Protein AF-A0A1H4CSU4-F1 (afdb_monomer)

pLDDT: mean 76.51, std 14.13, range [42.75, 90.69]

Organism: NCBI:txid525918

Radius of gyration: 13.72 Å; Cα contacts (8 Å, |Δi|>4): 28; chains: 1; bounding box: 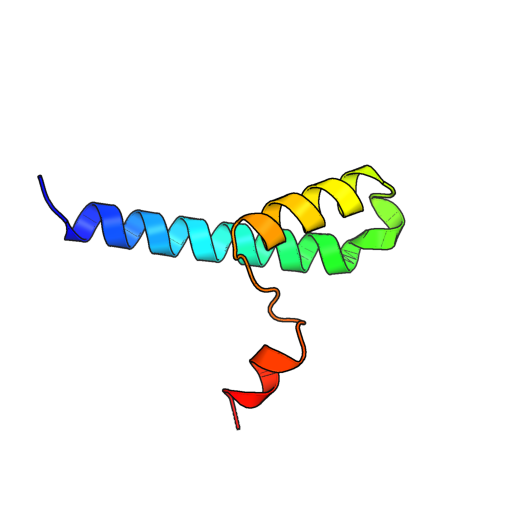39×17×32 Å

Solvent-accessible surface area (backbone atoms only — not comparable to full-atom values): 3528 Å² total; per-residue (Å²): 134,68,68,71,59,57,52,54,48,54,51,51,53,52,52,52,52,24,53,50,44,43,52,42,63,75,43,36,80,81,43,45,71,63,32,54,52,51,49,48,54,42,44,77,70,69,45,60,43,80,80,41,74,78,54,62,71,75,77,112

Structure (mmCIF, N/CA/C/O backbone):
data_AF-A0A1H4CSU4-F1
#
_entry.id   AF-A0A1H4CSU4-F1
#
loop_
_atom_site.group_PDB
_atom_site.id
_atom_site.type_symbol
_atom_site.label_atom_id
_atom_site.label_alt_id
_atom_site.label_comp_id
_atom_site.label_asym_id
_atom_site.label_entity_id
_atom_site.label_seq_id
_atom_site.pdbx_PDB_ins_code
_atom_site.Cartn_x
_atom_site.Cartn_y
_atom_site.Cartn_z
_atom_site.occupancy
_atom_site.B_iso_or_equiv
_atom_site.auth_seq_id
_atom_site.auth_comp_id
_atom_site.auth_asym_id
_atom_site.auth_atom_id
_atom_site.pdbx_PDB_model_num
ATOM 1 N N . MET A 1 1 ? -25.923 -5.375 17.818 1.00 51.59 1 MET A N 1
ATOM 2 C CA . MET A 1 1 ? -25.027 -5.347 16.638 1.00 51.59 1 MET A CA 1
ATOM 3 C C . MET A 1 1 ? -23.615 -5.729 17.091 1.00 51.59 1 MET A C 1
ATOM 5 O O . MET A 1 1 ? -23.044 -5.049 17.935 1.00 51.59 1 MET A O 1
ATOM 9 N N . ASN A 1 2 ? -23.117 -6.899 16.677 1.00 55.44 2 ASN A N 1
ATOM 10 C CA . ASN A 1 2 ? -21.980 -7.584 17.310 1.00 55.44 2 ASN A CA 1
ATOM 11 C C . ASN A 1 2 ? -20.617 -6.960 16.949 1.00 55.44 2 ASN A C 1
ATOM 13 O O . ASN A 1 2 ? -20.068 -7.231 15.883 1.00 55.44 2 ASN A O 1
ATOM 17 N N . ARG A 1 3 ? -20.021 -6.200 17.880 1.00 60.19 3 ARG A N 1
ATOM 18 C CA . ARG A 1 3 ? -18.693 -5.555 17.742 1.00 60.19 3 ARG A CA 1
ATOM 19 C C . ARG A 1 3 ? -17.560 -6.515 17.334 1.00 60.19 3 ARG A C 1
ATOM 21 O O . ARG A 1 3 ? -16.617 -6.098 16.672 1.00 60.19 3 ARG A O 1
ATOM 28 N N . ARG A 1 4 ? -17.665 -7.804 17.682 1.00 62.62 4 ARG A N 1
ATOM 29 C CA . ARG A 1 4 ? -16.666 -8.840 17.347 1.00 62.62 4 ARG A CA 1
ATOM 30 C C . ARG A 1 4 ? -16.607 -9.174 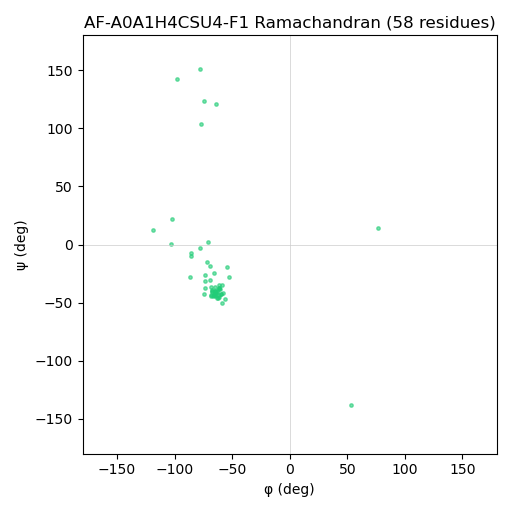15.851 1.00 62.62 4 ARG A C 1
ATOM 32 O O . ARG A 1 4 ? -15.539 -9.518 15.360 1.00 62.62 4 ARG A O 1
ATOM 39 N N . LEU A 1 5 ? -17.729 -9.063 15.133 1.00 60.66 5 LEU A N 1
ATOM 40 C CA . LEU A 1 5 ? -17.774 -9.320 13.688 1.00 60.66 5 LEU A CA 1
ATOM 41 C C . LEU A 1 5 ? -17.125 -8.173 12.907 1.00 60.66 5 LEU A C 1
ATOM 43 O O . LEU A 1 5 ? -16.315 -8.425 12.024 1.00 60.66 5 LEU A O 1
ATOM 47 N N . LEU A 1 6 ? -17.403 -6.929 13.310 1.00 60.62 6 LEU A N 1
ATOM 48 C CA . LEU A 1 6 ? -16.803 -5.730 12.717 1.00 60.62 6 LEU A CA 1
ATOM 49 C C . LEU A 1 6 ? -15.277 -5.727 12.881 1.00 60.62 6 LEU A C 1
ATOM 51 O O . LEU A 1 6 ? -14.559 -5.524 11.912 1.00 60.62 6 LEU A O 1
ATOM 55 N N . ALA A 1 7 ? -14.776 -6.049 14.079 1.00 60.06 7 ALA A N 1
ATOM 56 C CA . ALA A 1 7 ? -13.337 -6.115 14.337 1.00 60.06 7 ALA A CA 1
ATOM 57 C C . ALA A 1 7 ? -12.621 -7.178 13.482 1.00 60.06 7 ALA A C 1
ATOM 59 O O . ALA A 1 7 ? -11.507 -6.950 13.014 1.00 60.06 7 ALA A O 1
ATOM 60 N N . ARG A 1 8 ? -13.259 -8.334 13.253 1.00 61.09 8 ARG A N 1
ATOM 61 C CA . ARG A 1 8 ? -12.698 -9.414 12.427 1.00 61.09 8 ARG A CA 1
ATOM 62 C C . ARG A 1 8 ? -12.614 -9.017 10.952 1.00 61.09 8 ARG A C 1
ATOM 64 O O . ARG A 1 8 ? -11.639 -9.363 10.289 1.00 61.09 8 ARG A O 1
ATOM 71 N N . ASP A 1 9 ? -13.598 -8.264 10.472 1.00 70.44 9 ASP A N 1
ATOM 72 C CA . ASP A 1 9 ? -13.606 -7.726 9.113 1.00 70.44 9 ASP A CA 1
ATOM 73 C C . ASP A 1 9 ? -12.519 -6.656 8.933 1.00 70.44 9 ASP A C 1
ATOM 75 O O . ASP A 1 9 ? -11.713 -6.740 8.010 1.00 70.44 9 ASP A O 1
ATOM 79 N N . SER A 1 10 ? -12.381 -5.742 9.899 1.00 70.56 10 SER A N 1
ATOM 80 C CA . SER A 1 10 ? -11.333 -4.711 9.893 1.00 70.56 10 SER A CA 1
ATOM 81 C C . SER A 1 10 ? -9.916 -5.293 9.898 1.00 70.56 10 SER A C 1
ATOM 83 O O . SER A 1 10 ? -9.031 -4.778 9.218 1.00 70.56 10 SER A O 1
ATOM 85 N N . VAL A 1 11 ? -9.679 -6.382 10.639 1.00 76.62 11 VAL A N 1
ATOM 86 C CA . VAL A 1 11 ? -8.377 -7.072 10.641 1.00 76.62 11 VAL A CA 1
ATOM 87 C C . VAL A 1 11 ? -8.096 -7.706 9.281 1.00 76.62 11 VAL A C 1
ATOM 89 O O . VAL A 1 11 ? -6.995 -7.553 8.755 1.00 76.62 11 VAL A O 1
ATOM 92 N N . ARG A 1 12 ? -9.086 -8.377 8.682 1.00 78.38 12 ARG A N 1
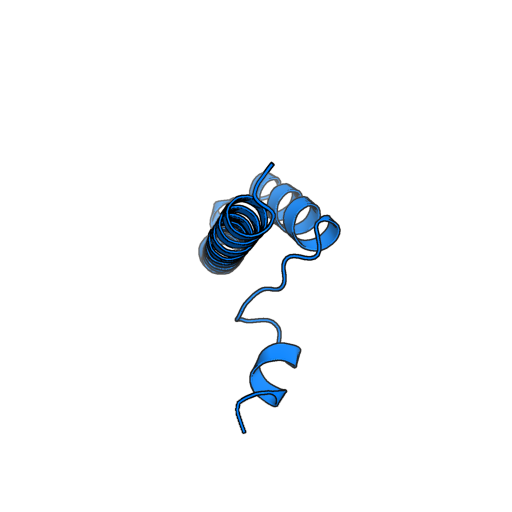ATOM 93 C CA . ARG A 1 12 ? -8.936 -8.994 7.359 1.00 78.38 12 ARG A CA 1
ATOM 94 C C . ARG A 1 12 ? -8.656 -7.947 6.284 1.00 78.38 12 ARG A C 1
ATOM 96 O O . ARG A 1 12 ? -7.721 -8.123 5.513 1.00 78.38 12 ARG A O 1
ATOM 103 N N . GLN A 1 13 ? -9.406 -6.846 6.281 1.00 81.81 13 GLN A N 1
ATOM 104 C CA . GLN A 1 13 ? -9.192 -5.728 5.362 1.00 81.81 13 GLN A CA 1
ATOM 105 C C . GLN A 1 13 ? -7.783 -5.144 5.500 1.00 81.81 13 GLN A C 1
ATOM 107 O O . GLN A 1 13 ? -7.120 -4.896 4.496 1.00 81.81 13 GLN A O 1
ATOM 112 N N . ARG A 1 14 ? -7.287 -4.995 6.734 1.00 83.12 14 ARG A N 1
ATOM 113 C CA . ARG A 1 14 ? -5.932 -4.499 6.990 1.00 83.12 14 ARG A CA 1
ATOM 114 C C . ARG A 1 14 ? -4.852 -5.438 6.453 1.00 83.12 14 ARG A C 1
ATOM 116 O O . ARG A 1 14 ? -3.903 -4.963 5.840 1.00 83.12 14 ARG A O 1
ATOM 123 N N . ILE A 1 15 ? -5.012 -6.750 6.645 1.00 84.75 15 ILE A N 1
ATOM 124 C CA . ILE A 1 15 ? -4.087 -7.762 6.107 1.00 84.75 15 ILE A CA 1
ATOM 125 C C . ILE A 1 15 ? -4.089 -7.722 4.577 1.00 84.75 15 ILE A C 1
ATOM 127 O O . ILE A 1 15 ? -3.029 -7.698 3.960 1.00 84.75 15 ILE A O 1
ATOM 131 N N . THR A 1 16 ? -5.268 -7.666 3.955 1.00 87.19 16 THR A N 1
ATOM 132 C CA . THR A 1 16 ? -5.390 -7.582 2.495 1.00 87.19 16 THR A CA 1
ATOM 133 C C . THR A 1 16 ? -4.749 -6.311 1.941 1.00 87.19 16 THR A C 1
ATOM 135 O O . THR A 1 16 ? -4.014 -6.381 0.961 1.00 87.19 16 THR A O 1
ATOM 138 N N . ALA A 1 17 ? -4.972 -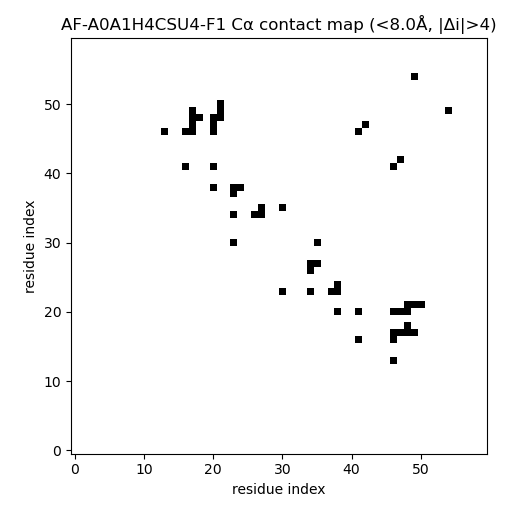5.163 2.581 1.00 86.44 17 ALA A N 1
ATOM 139 C CA . ALA A 1 17 ? -4.375 -3.901 2.163 1.00 86.44 17 ALA A CA 1
ATOM 140 C C . ALA A 1 17 ? -2.843 -3.910 2.305 1.00 86.44 17 ALA A C 1
ATOM 142 O O . ALA A 1 17 ? -2.143 -3.376 1.448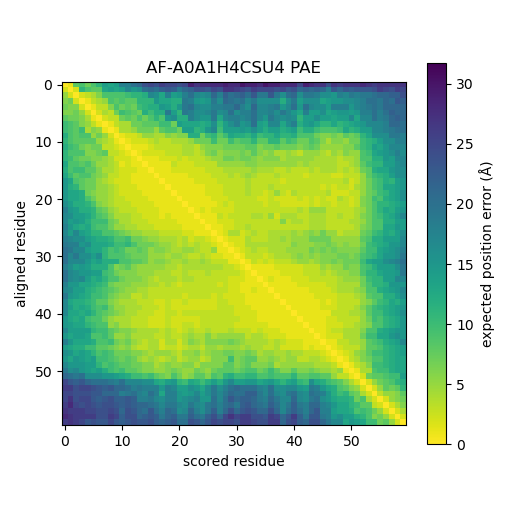 1.00 86.44 17 ALA A O 1
ATOM 143 N N . GLN A 1 18 ? -2.320 -4.555 3.351 1.00 87.12 18 GLN A N 1
ATOM 144 C CA . GLN A 1 18 ? -0.880 -4.700 3.557 1.00 87.12 18 GLN A CA 1
ATOM 145 C C . GLN A 1 18 ? -0.237 -5.616 2.507 1.00 87.12 18 GLN A C 1
ATOM 147 O O . GLN A 1 18 ? 0.769 -5.236 1.920 1.00 87.12 18 GLN A O 1
ATOM 152 N N . LEU A 1 19 ? -0.858 -6.755 2.183 1.00 88.50 19 LEU A N 1
ATOM 153 C CA . LEU A 1 19 ? -0.397 -7.633 1.098 1.00 88.50 19 LEU A CA 1
ATOM 154 C C . LEU A 1 19 ? -0.415 -6.932 -0.267 1.00 88.50 19 LEU A C 1
ATOM 156 O O . LEU A 1 19 ? 0.488 -7.130 -1.076 1.00 88.50 19 LEU A O 1
ATOM 160 N N . LEU A 1 20 ? -1.426 -6.095 -0.516 1.00 87.75 20 LEU A N 1
ATOM 161 C CA . LEU A 1 20 ? -1.503 -5.293 -1.734 1.00 87.75 20 LEU A CA 1
ATOM 162 C C . LEU A 1 20 ? -0.356 -4.277 -1.803 1.00 87.75 20 LEU A C 1
ATOM 164 O O . LEU A 1 20 ? 0.280 -4.152 -2.845 1.00 87.75 20 LEU A O 1
ATOM 168 N N . LEU A 1 21 ? -0.068 -3.584 -0.697 1.00 88.12 21 LEU A N 1
ATOM 169 C CA . LEU A 1 21 ? 1.044 -2.637 -0.607 1.00 88.12 21 LEU A CA 1
ATOM 170 C C . LEU A 1 21 ? 2.403 -3.325 -0.803 1.00 88.12 21 LEU A C 1
ATOM 172 O O . LEU A 1 21 ? 3.262 -2.798 -1.505 1.00 88.12 21 LEU A O 1
ATOM 176 N N . ASP A 1 22 ? 2.577 -4.515 -0.232 1.00 87.62 22 ASP A N 1
ATOM 177 C CA . ASP A 1 22 ? 3.794 -5.313 -0.386 1.00 87.62 22 ASP A CA 1
ATOM 178 C C . ASP A 1 22 ? 3.975 -5.769 -1.846 1.00 87.62 22 ASP A C 1
ATOM 180 O O . ASP A 1 22 ? 5.059 -5.624 -2.409 1.00 87.62 22 ASP A O 1
ATOM 184 N N . GLY A 1 23 ? 2.906 -6.227 -2.508 1.00 87.75 23 GLY A N 1
ATOM 185 C CA . GLY A 1 23 ? 2.931 -6.545 -3.940 1.00 87.75 23 GLY A CA 1
ATOM 186 C C . GLY A 1 23 ? 3.222 -5.325 -4.820 1.00 87.75 23 GLY A C 1
ATOM 187 O O . GLY A 1 23 ? 4.010 -5.409 -5.759 1.00 87.75 23 GLY A O 1
ATOM 188 N N . LEU A 1 24 ? 2.650 -4.165 -4.490 1.00 88.31 24 LEU A N 1
ATOM 189 C CA . LEU A 1 24 ? 2.916 -2.905 -5.191 1.00 88.31 24 LEU A CA 1
ATOM 190 C C . LEU A 1 24 ? 4.377 -2.482 -5.097 1.00 88.31 24 LEU A C 1
ATOM 192 O O . LEU A 1 24 ? 4.915 -1.965 -6.072 1.00 88.31 24 LEU A O 1
ATOM 196 N N . MET A 1 25 ? 5.023 -2.708 -3.952 1.00 84.44 25 MET A N 1
ATOM 197 C CA . MET A 1 25 ? 6.452 -2.442 -3.808 1.00 84.44 25 MET A CA 1
ATOM 198 C C . MET A 1 25 ? 7.301 -3.342 -4.703 1.00 84.44 25 MET A C 1
ATOM 200 O O . MET A 1 25 ? 8.260 -2.853 -5.299 1.00 84.44 25 MET A O 1
ATOM 204 N N . LEU A 1 26 ? 6.935 -4.621 -4.833 1.00 86.38 26 LEU A N 1
ATOM 205 C CA . LEU A 1 26 ? 7.652 -5.577 -5.680 1.00 86.38 26 LEU A CA 1
ATOM 206 C C . LEU A 1 26 ? 7.563 -5.211 -7.167 1.00 86.38 26 LEU A C 1
ATOM 208 O O . LEU A 1 26 ? 8.569 -5.269 -7.865 1.00 86.38 26 LEU A O 1
ATOM 212 N N . TYR A 1 27 ? 6.390 -4.778 -7.633 1.00 84.94 27 TYR A N 1
ATOM 213 C CA . TYR A 1 27 ? 6.136 -4.440 -9.042 1.00 84.94 27 TYR A CA 1
ATOM 214 C C . TYR A 1 27 ? 6.122 -2.929 -9.310 1.00 84.94 27 TYR A C 1
ATOM 216 O O . TYR A 1 27 ? 5.535 -2.455 -10.283 1.00 84.94 27 TYR A O 1
ATOM 224 N N . ARG A 1 28 ? 6.751 -2.131 -8.438 1.00 79.75 28 ARG A N 1
ATOM 225 C CA . ARG A 1 28 ? 6.681 -0.662 -8.500 1.00 79.75 28 ARG A CA 1
ATOM 226 C C . ARG A 1 28 ? 7.186 -0.094 -9.827 1.00 79.75 28 ARG A C 1
ATOM 228 O O . ARG A 1 28 ? 6.678 0.929 -10.279 1.00 79.75 28 ARG A O 1
ATOM 235 N N . GLN A 1 29 ? 8.198 -0.725 -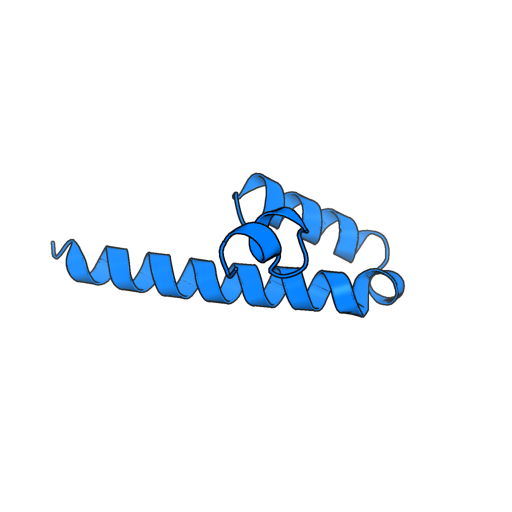10.421 1.00 80.06 29 GLN A N 1
ATOM 236 C CA . GLN A 1 29 ? 8.762 -0.292 -11.701 1.00 80.06 29 GLN A CA 1
ATOM 237 C C . GLN A 1 29 ? 7.831 -0.627 -12.873 1.00 80.06 29 GLN A C 1
ATOM 239 O O . GLN A 1 29 ? 7.662 0.207 -13.758 1.00 80.06 29 GLN A O 1
ATOM 244 N N . ASP A 1 30 ? 7.163 -1.782 -12.831 1.00 88.06 30 ASP A N 1
ATOM 245 C CA . ASP A 1 30 ? 6.232 -2.236 -13.870 1.00 88.06 30 ASP A CA 1
ATOM 246 C C . ASP A 1 30 ? 4.900 -1.472 -13.858 1.00 88.06 30 ASP A C 1
ATOM 248 O O . ASP A 1 30 ? 4.274 -1.269 -14.896 1.00 88.06 30 ASP A O 1
ATOM 252 N N . LEU A 1 31 ? 4.458 -1.021 -12.681 1.00 83.94 31 LEU A N 1
ATOM 253 C CA . LEU A 1 31 ? 3.160 -0.361 -12.495 1.00 83.94 31 LEU A CA 1
ATOM 254 C C . LEU A 1 31 ? 3.175 1.150 -12.773 1.00 83.94 31 LEU A C 1
ATOM 256 O O . LEU A 1 31 ? 2.118 1.791 -12.761 1.00 83.94 31 LEU A O 1
ATOM 260 N N . GLY A 1 32 ? 4.354 1.732 -13.003 1.00 87.62 32 GLY A N 1
ATOM 261 C CA . GLY A 1 32 ? 4.509 3.141 -13.355 1.00 87.62 32 GLY A CA 1
ATOM 262 C C . GLY A 1 32 ? 3.828 4.097 -12.366 1.00 87.62 32 GLY A C 1
ATOM 263 O O . GLY A 1 32 ? 3.900 3.935 -11.145 1.00 87.62 32 GLY A O 1
ATOM 264 N N . ASP A 1 33 ? 3.162 5.130 -12.881 1.00 88.75 33 ASP A N 1
ATOM 265 C CA . ASP A 1 33 ? 2.539 6.162 -12.042 1.00 88.75 33 ASP A CA 1
ATOM 266 C C . ASP A 1 33 ? 1.268 5.689 -11.327 1.00 88.75 33 ASP A C 1
ATOM 268 O O . ASP A 1 33 ? 0.965 6.176 -10.235 1.00 88.75 33 ASP A O 1
ATOM 272 N N . LEU A 1 34 ? 0.566 4.697 -11.880 1.00 83.69 34 LEU A N 1
ATOM 273 C CA . LEU A 1 34 ? -0.624 4.121 -11.254 1.00 83.69 34 LEU A CA 1
ATOM 274 C C . LEU A 1 34 ? -0.253 3.356 -9.975 1.00 83.69 34 LEU A C 1
ATOM 276 O O . LEU A 1 34 ? -0.913 3.505 -8.946 1.00 83.69 34 LEU A O 1
ATOM 280 N N . GLY A 1 35 ? 0.869 2.628 -10.002 1.00 86.31 35 GLY A N 1
ATOM 281 C CA . GLY A 1 35 ? 1.440 1.989 -8.814 1.00 86.31 35 GLY A CA 1
ATOM 282 C C . GLY A 1 35 ? 1.797 2.995 -7.717 1.00 86.31 35 GLY A C 1
ATOM 283 O O . GLY A 1 35 ? 1.468 2.779 -6.552 1.00 86.31 35 GLY A O 1
ATOM 284 N N . LYS A 1 36 ? 2.389 4.143 -8.080 1.00 87.12 36 LYS A N 1
ATOM 285 C CA . LYS A 1 36 ? 2.722 5.216 -7.121 1.00 87.12 36 LYS A CA 1
ATOM 286 C C . LYS A 1 36 ? 1.479 5.846 -6.489 1.00 87.12 36 LYS A C 1
ATOM 288 O O . LYS A 1 36 ? 1.492 6.158 -5.299 1.00 87.12 36 LYS A O 1
ATOM 293 N N . GLN A 1 37 ? 0.420 6.061 -7.272 1.00 90.00 37 GLN A N 1
ATOM 294 C CA . GLN A 1 37 ? -0.841 6.609 -6.762 1.00 90.00 37 GLN A CA 1
ATOM 295 C C . GLN A 1 37 ? -1.510 5.638 -5.787 1.00 90.00 37 GLN A C 1
ATOM 297 O O . GLN A 1 37 ? -1.946 6.052 -4.713 1.00 90.00 37 GLN A O 1
ATOM 302 N N . LEU A 1 38 ? -1.529 4.345 -6.117 1.00 86.00 38 LEU A N 1
ATOM 303 C CA . LEU A 1 38 ? -2.095 3.323 -5.244 1.00 86.00 38 LEU A CA 1
ATOM 304 C C . LEU A 1 38 ? -1.272 3.141 -3.957 1.00 86.00 38 LEU A C 1
ATOM 306 O O . LEU A 1 38 ? -1.850 3.038 -2.878 1.00 86.00 38 LEU A O 1
ATOM 310 N N . GLU A 1 39 ? 0.063 3.191 -4.039 1.00 89.56 39 GLU A N 1
ATOM 311 C CA . GLU A 1 39 ? 0.941 3.219 -2.861 1.00 89.56 39 GLU A CA 1
ATOM 312 C 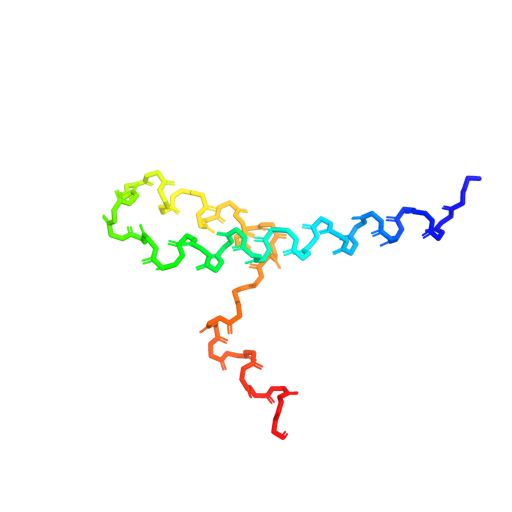C . GLU A 1 39 ? 0.591 4.398 -1.937 1.00 89.56 39 GLU A C 1
ATOM 314 O O . GLU A 1 39 ? 0.443 4.212 -0.727 1.00 89.56 39 GLU A O 1
ATOM 319 N N . ARG A 1 40 ? 0.408 5.605 -2.496 1.00 90.38 40 ARG A N 1
ATOM 320 C CA . ARG A 1 40 ? 0.006 6.794 -1.728 1.00 90.38 40 ARG A CA 1
ATOM 321 C C . ARG A 1 40 ? -1.324 6.595 -1.016 1.00 90.38 40 ARG A C 1
ATOM 323 O O . ARG A 1 40 ? -1.374 6.805 0.190 1.00 90.38 40 ARG A O 1
ATOM 330 N N . LEU A 1 41 ? -2.356 6.140 -1.725 1.00 90.62 41 LEU A N 1
ATOM 331 C CA . LEU A 1 41 ? -3.685 5.927 -1.143 1.00 90.62 41 LEU A CA 1
ATOM 332 C C . LEU A 1 41 ? -3.652 4.921 0.014 1.00 90.62 41 LEU A C 1
ATOM 334 O O . LEU A 1 41 ? -4.263 5.145 1.058 1.00 90.62 41 LEU A O 1
ATOM 338 N N . LEU A 1 42 ? -2.904 3.824 -0.139 1.00 88.19 42 LEU A N 1
ATOM 339 C CA . LEU A 1 42 ? -2.755 2.824 0.920 1.00 88.19 42 LEU A CA 1
ATOM 340 C C . LEU A 1 42 ? -2.031 3.406 2.143 1.00 88.19 42 LEU A C 1
ATOM 342 O O . LEU A 1 42 ? -2.461 3.189 3.278 1.00 88.19 42 LEU A O 1
ATOM 346 N N . ARG A 1 43 ? -0.972 4.194 1.931 1.00 87.38 43 ARG A N 1
ATOM 347 C CA . ARG A 1 43 ? -0.227 4.854 3.014 1.00 87.38 43 ARG A CA 1
ATOM 348 C C . ARG A 1 43 ? -1.042 5.938 3.720 1.00 87.38 43 ARG A C 1
ATOM 350 O O . ARG A 1 43 ? 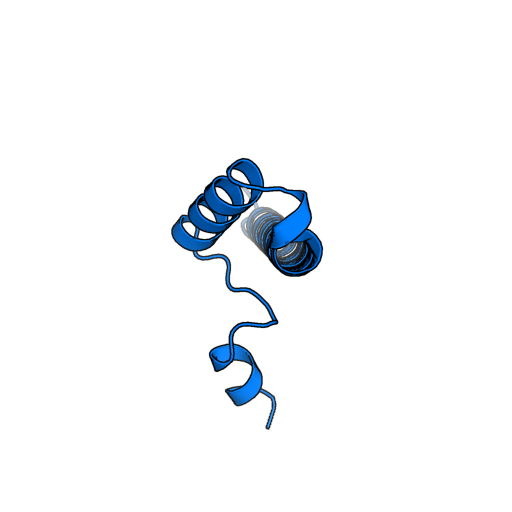-0.997 6.010 4.946 1.00 87.38 43 ARG A O 1
ATOM 357 N N . GLU A 1 44 ? -1.809 6.738 2.983 1.00 90.69 44 GLU A N 1
ATOM 358 C CA . GLU A 1 44 ? -2.759 7.718 3.535 1.00 90.69 44 GLU A CA 1
ATOM 359 C C . GLU A 1 44 ? -3.843 7.029 4.376 1.00 90.69 44 GLU A C 1
ATOM 361 O O . GLU A 1 44 ? -4.217 7.524 5.437 1.00 90.69 44 GLU A O 1
ATOM 366 N N . GLY A 1 45 ? -4.262 5.825 3.972 1.00 85.38 45 GLY A N 1
ATOM 367 C CA . GLY A 1 45 ? -5.126 4.936 4.754 1.00 85.38 45 GLY A CA 1
ATOM 368 C C . GLY A 1 45 ? -4.459 4.290 5.979 1.00 85.38 45 GLY A C 1
ATOM 369 O O . GLY A 1 45 ? -5.087 3.482 6.664 1.00 85.38 45 GLY A O 1
ATOM 370 N N . GLY A 1 46 ? -3.194 4.608 6.275 1.00 86.00 46 GLY A N 1
ATOM 371 C CA . GLY A 1 46 ? -2.453 4.084 7.425 1.00 86.00 46 GLY A CA 1
ATOM 372 C C . GLY A 1 46 ? -1.959 2.642 7.261 1.00 86.00 46 GLY A C 1
ATOM 373 O O . GLY A 1 46 ? -1.554 2.009 8.246 1.00 86.00 46 GLY A O 1
ATOM 374 N N . VAL A 1 47 ? -1.984 2.108 6.037 1.00 86.75 47 VAL A N 1
ATOM 375 C CA . VAL A 1 47 ? -1.416 0.799 5.710 1.00 86.75 47 VAL A CA 1
ATOM 376 C C . VAL A 1 47 ? 0.103 0.933 5.692 1.00 86.75 47 VAL A C 1
ATOM 378 O O . VAL A 1 47 ? 0.666 1.775 4.993 1.00 86.75 47 VAL A O 1
ATOM 381 N N . LYS A 1 48 ? 0.777 0.111 6.496 1.00 83.25 48 LYS A N 1
ATOM 382 C CA . LYS A 1 48 ? 2.239 0.027 6.520 1.00 83.25 48 LYS A CA 1
ATOM 383 C C . LYS A 1 48 ? 2.661 -1.155 5.669 1.00 83.25 48 LYS A C 1
ATOM 385 O O . LYS A 1 48 ? 1.969 -2.166 5.680 1.00 83.25 48 LYS A O 1
ATOM 390 N N . SER A 1 49 ? 3.764 -1.022 4.945 1.00 80.00 49 SER A N 1
ATOM 391 C CA . SER A 1 49 ? 4.351 -2.168 4.260 1.00 80.00 49 SER A CA 1
ATOM 392 C C . SER A 1 49 ? 5.120 -3.020 5.263 1.00 80.00 49 SER A C 1
ATOM 394 O O . SER A 1 49 ? 5.654 -2.507 6.249 1.00 80.00 49 SER A O 1
ATOM 396 N N . SER A 1 50 ? 5.207 -4.319 5.004 1.00 76.94 50 SER A N 1
ATOM 397 C CA . SER A 1 50 ? 6.104 -5.215 5.735 1.00 76.94 50 SER A CA 1
ATOM 398 C C . SER A 1 50 ? 7.582 -4.938 5.418 1.00 76.94 50 SER A C 1
ATOM 400 O O . SER A 1 50 ? 8.451 -5.313 6.199 1.00 76.94 50 SER A O 1
ATOM 402 N N . PHE A 1 51 ? 7.867 -4.244 4.310 1.00 70.81 51 PHE A N 1
ATOM 403 C CA . PHE A 1 51 ? 9.208 -3.806 3.911 1.00 70.81 51 PHE A CA 1
ATOM 404 C C . PHE A 1 51 ? 9.630 -2.466 4.529 1.00 70.81 51 PHE A C 1
ATOM 406 O O . PHE A 1 51 ? 10.789 -2.074 4.401 1.00 70.81 51 PHE A O 1
ATOM 413 N N . ASP A 1 52 ? 8.720 -1.736 5.184 1.00 74.00 52 ASP A N 1
ATOM 414 C CA . ASP A 1 52 ? 9.095 -0.508 5.884 1.00 74.00 52 ASP A CA 1
ATOM 415 C C . ASP A 1 52 ? 10.049 -0.872 7.034 1.00 74.00 52 ASP A C 1
ATOM 417 O O . ASP A 1 52 ? 9.684 -1.620 7.942 1.00 74.00 52 ASP A O 1
ATOM 421 N N . ALA A 1 53 ? 11.266 -0.318 7.020 1.00 60.22 53 ALA A N 1
ATOM 422 C CA . ALA A 1 53 ? 12.344 -0.632 7.970 1.00 60.22 53 ALA A CA 1
ATOM 423 C C . ALA A 1 53 ? 11.943 -0.464 9.454 1.00 60.22 53 ALA A C 1
ATOM 425 O O . ALA A 1 53 ? 12.547 -1.055 10.348 1.00 60.22 53 ALA A O 1
ATOM 426 N N . ALA A 1 54 ? 10.878 0.294 9.728 1.00 55.56 54 ALA A N 1
ATOM 427 C CA . ALA A 1 54 ? 10.290 0.439 11.057 1.00 55.56 54 ALA A CA 1
ATOM 428 C C . ALA A 1 54 ? 9.533 -0.812 11.562 1.00 55.56 54 ALA A C 1
ATOM 430 O O . ALA A 1 54 ? 9.229 -0.888 12.752 1.00 55.56 54 ALA A O 1
ATOM 431 N N . PHE A 1 55 ? 9.203 -1.781 10.699 1.00 51.03 55 PHE A N 1
ATOM 432 C CA . PHE A 1 55 ? 8.551 -3.040 11.085 1.00 51.03 55 PHE A CA 1
ATOM 433 C C . PHE A 1 55 ? 9.563 -4.114 11.516 1.00 51.03 55 PHE A C 1
ATOM 435 O O . PHE A 1 55 ? 9.256 -4.923 12.392 1.00 51.03 55 PHE A O 1
ATOM 442 N N . SER A 1 56 ? 10.796 -4.070 10.996 1.00 48.03 56 SER A N 1
ATOM 443 C CA . SER A 1 56 ? 11.882 -4.985 11.389 1.00 48.03 56 SER A CA 1
ATOM 444 C C . SER A 1 56 ? 12.337 -4.803 12.842 1.00 48.03 56 SER A C 1
ATOM 446 O O . SER A 1 56 ? 12.804 -5.751 13.461 1.00 48.03 56 SER A O 1
ATOM 448 N N . LEU A 1 57 ? 12.137 -3.618 13.427 1.00 49.38 57 LEU A N 1
ATOM 449 C CA . LEU A 1 57 ? 12.497 -3.310 14.819 1.00 49.38 57 LEU A CA 1
ATOM 450 C C . LEU A 1 57 ? 11.521 -3.869 15.868 1.00 49.38 57 LEU A C 1
ATOM 452 O O . LEU A 1 57 ? 11.754 -3.702 17.060 1.00 49.38 57 LEU A O 1
ATOM 456 N N . ARG A 1 58 ? 10.420 -4.513 15.454 1.00 48.19 58 ARG A N 1
ATOM 457 C CA . ARG A 1 58 ? 9.443 -5.124 16.374 1.00 48.19 58 ARG A CA 1
ATOM 458 C C . ARG A 1 58 ? 9.552 -6.646 16.485 1.00 48.19 58 ARG A C 1
ATOM 460 O O . ARG A 1 58 ? 8.748 -7.241 17.197 1.00 48.19 58 ARG A O 1
ATOM 467 N N . LEU A 1 59 ? 10.497 -7.253 15.765 1.00 51.56 59 LEU A N 1
ATOM 468 C CA . LEU A 1 59 ? 10.713 -8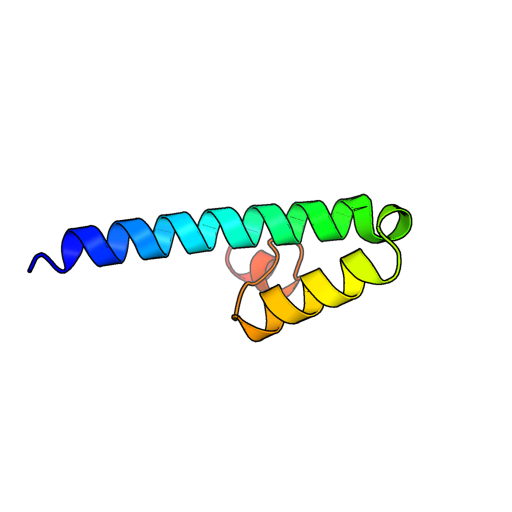.704 15.705 1.00 51.56 59 LEU A CA 1
ATOM 469 C C . LEU A 1 59 ? 12.102 -9.145 16.202 1.00 51.56 59 LEU A C 1
ATOM 471 O O . LEU A 1 59 ? 12.458 -10.303 16.007 1.00 51.56 59 LEU A O 1
ATOM 475 N N . HIS A 1 60 ? 12.858 -8.258 16.854 1.00 42.75 60 HIS A N 1
ATOM 476 C CA . HIS A 1 60 ? 14.097 -8.601 17.556 1.00 42.75 60 HIS A CA 1
ATOM 477 C C . HIS A 1 60 ? 13.942 -8.422 19.063 1.00 42.75 60 HIS A C 1
ATOM 479 O O . HIS A 1 60 ? 13.356 -7.392 19.467 1.00 42.75 60 HIS A O 1
#

Foldseek 3Di:
DDPVVVVVVVVVVLVVLQVVLQVLVVCVVVCPVVSVVSNVVSVVVVRDHCPPPVVVVVVD

Secondary structure (DSSP, 8-state):
--HHHHHHHHHHHHHHHHHHHHHHHHTTTTTHHHHHHHHHHHHHTTPPPTTSHHHHTT--

Mean predicted aligned error: 8.85 Å

Sequence (60 aa):
MNRRLLARDSVRQRITAQLLLDGLMLYRQDLGDLGKQLERLLREGGVKSSFDAAFSLRLH